Protein AF-A0AAV8W545-F1 (afdb_monomer_lite)

Foldseek 3Di:
DDDDQDDDDDPVQFPVPPDPVTPVVVNVVSNVVSVVVVVVPPPDDDDDDDPDDDPQDPPPPCPDPDDDDPDPDDLVNVLVVVVVVVVPDDDDDDDDDDPVVVVVVVVSVVVSVPPDPPDD

Radius of gyration: 26.26 Å; chains: 1; bounding box: 66×37×63 Å

pLDDT: mean 73.96, std 15.96, range [33.28, 94.19]

Organism: NCBI:txid1586481

Structure (mmCIF, N/CA/C/O backbone):
data_AF-A0AAV8W545-F1
#
_entry.id   AF-A0AAV8W545-F1
#
loop_
_atom_site.group_PDB
_atom_site.id
_atom_site.type_symbol
_atom_site.label_atom_id
_atom_site.label_alt_id
_atom_site.label_comp_id
_atom_site.label_asym_id
_atom_site.label_entity_id
_atom_site.label_seq_id
_atom_site.pdbx_PDB_ins_code
_atom_site.Cartn_x
_atom_site.Cartn_y
_atom_site.Cartn_z
_atom_site.occupancy
_atom_site.B_iso_or_equiv
_atom_site.auth_seq_id
_atom_site.auth_comp_id
_atom_site.auth_asym_id
_atom_site.auth_atom_id
_atom_site.pdbx_PDB_model_num
ATOM 1 N N . MET A 1 1 ? 3.621 -16.293 -36.547 1.00 48.94 1 MET A N 1
ATOM 2 C CA . MET A 1 1 ? 5.001 -15.775 -36.581 1.00 48.94 1 MET A CA 1
ATOM 3 C C . MET A 1 1 ? 5.586 -16.147 -35.234 1.00 48.94 1 MET A C 1
ATOM 5 O O . MET A 1 1 ? 5.330 -15.458 -34.258 1.00 48.94 1 MET A O 1
ATOM 9 N N . GLU A 1 2 ? 6.174 -17.337 -35.139 1.00 56.34 2 GLU A N 1
ATOM 10 C CA . GLU A 1 2 ? 6.887 -17.757 -33.932 1.00 56.34 2 GLU A CA 1
ATOM 11 C C . GLU A 1 2 ? 8.170 -16.938 -33.874 1.00 56.34 2 GLU A C 1
ATOM 13 O O . GLU A 1 2 ? 8.988 -16.998 -34.788 1.00 56.34 2 GLU A O 1
ATOM 18 N N . THR A 1 3 ? 8.298 -16.091 -32.858 1.00 66.31 3 THR A N 1
ATOM 19 C CA . THR A 1 3 ? 9.587 -15.492 -32.548 1.00 66.31 3 THR A CA 1
ATOM 20 C C . THR A 1 3 ? 10.412 -16.590 -31.893 1.00 66.31 3 THR A C 1
ATOM 22 O O . THR A 1 3 ? 9.983 -17.208 -30.921 1.00 66.31 3 THR A O 1
ATOM 25 N N . GLU A 1 4 ? 11.559 -16.909 -32.475 1.00 75.19 4 GLU A N 1
ATOM 26 C CA . GLU A 1 4 ? 12.510 -17.859 -31.908 1.00 75.19 4 GLU A CA 1
ATOM 27 C C . GLU A 1 4 ? 13.518 -17.108 -31.023 1.00 75.19 4 GLU A C 1
ATOM 29 O O . GLU A 1 4 ? 13.888 -15.968 -31.334 1.00 75.19 4 GLU A O 1
ATOM 34 N N . PRO A 1 5 ? 13.923 -17.680 -29.874 1.00 80.62 5 PRO 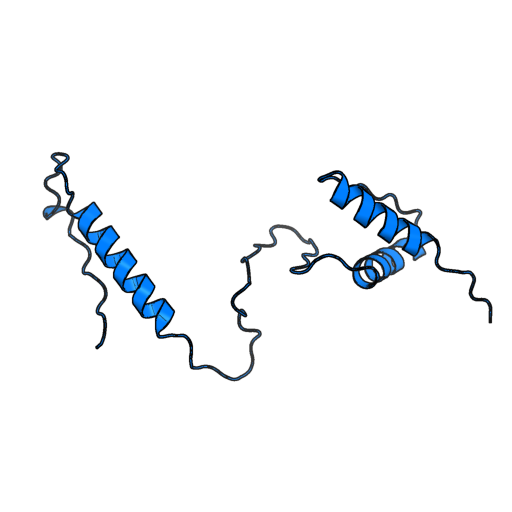A N 1
ATOM 35 C CA . PRO A 1 5 ? 14.880 -17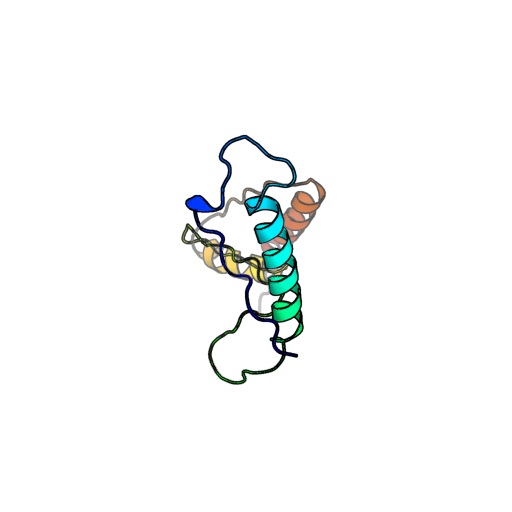.029 -28.992 1.00 80.62 5 PRO A CA 1
ATOM 36 C C . PRO A 1 5 ? 16.238 -16.877 -29.697 1.00 80.62 5 PRO A C 1
ATOM 38 O O . PRO A 1 5 ? 16.680 -17.813 -30.367 1.00 80.62 5 PRO A O 1
ATOM 41 N N . PRO A 1 6 ? 16.936 -15.737 -29.527 1.00 84.88 6 PRO A N 1
ATOM 42 C CA . PRO A 1 6 ? 18.249 -15.552 -30.131 1.00 84.88 6 PRO A CA 1
ATOM 43 C C . PRO A 1 6 ? 19.241 -16.577 -29.571 1.00 84.88 6 PRO A C 1
ATOM 45 O O . PRO A 1 6 ? 19.272 -16.835 -28.364 1.00 84.88 6 PRO A O 1
ATOM 48 N N . ALA A 1 7 ? 20.064 -17.152 -30.447 1.00 83.06 7 ALA A N 1
ATOM 49 C CA . ALA A 1 7 ? 21.127 -18.065 -30.053 1.00 83.06 7 ALA A CA 1
ATOM 50 C C . ALA A 1 7 ? 22.229 -17.300 -29.306 1.00 83.06 7 ALA A C 1
ATOM 52 O O . ALA A 1 7 ? 22.667 -16.235 -29.743 1.00 83.06 7 ALA A O 1
ATOM 53 N N . LYS A 1 8 ? 22.672 -17.839 -28.167 1.00 85.06 8 LYS A N 1
ATOM 54 C CA . LYS A 1 8 ? 23.751 -17.234 -27.384 1.00 85.06 8 LYS A CA 1
ATOM 55 C C . LYS A 1 8 ? 25.083 -17.386 -28.140 1.00 85.06 8 LYS A C 1
ATOM 57 O O . LYS A 1 8 ? 25.394 -18.514 -28.523 1.00 85.06 8 LYS A O 1
ATOM 62 N N . PRO A 1 9 ? 25.868 -16.307 -28.325 1.00 83.75 9 PRO A N 1
ATOM 63 C CA . PRO A 1 9 ? 27.196 -16.408 -28.921 1.00 83.75 9 PRO A CA 1
ATOM 64 C C . PRO A 1 9 ? 28.141 -17.207 -28.011 1.00 83.75 9 PRO A C 1
ATOM 66 O O . PRO A 1 9 ? 28.052 -17.126 -26.781 1.00 83.75 9 PRO A O 1
ATOM 69 N N . ASP A 1 10 ? 29.030 -17.985 -28.626 1.00 81.31 10 ASP A N 1
ATOM 70 C CA . ASP A 1 10 ? 30.090 -18.722 -27.934 1.00 81.31 10 ASP A CA 1
ATOM 71 C C . ASP A 1 10 ? 31.246 -17.785 -27.546 1.00 81.31 10 ASP A C 1
ATOM 73 O O . ASP A 1 10 ? 31.431 -16.722 -28.142 1.00 81.31 10 ASP A O 1
ATOM 77 N N . GLU A 1 11 ? 32.061 -18.183 -26.570 1.00 75.50 11 GLU A N 1
ATOM 78 C CA . GLU A 1 11 ? 33.242 -17.412 -26.155 1.00 75.50 11 GLU A CA 1
ATOM 79 C C . GLU A 1 11 ? 34.251 -17.235 -27.302 1.00 75.50 11 GLU A C 1
ATOM 81 O O . GLU A 1 11 ? 34.940 -16.217 -27.365 1.00 75.50 11 GLU A O 1
ATOM 86 N N . SER A 1 12 ? 34.280 -18.176 -28.249 1.00 78.19 12 SER A N 1
ATOM 87 C CA . SER A 1 12 ? 35.117 -18.121 -29.455 1.00 78.19 12 SER A CA 1
ATOM 88 C C . SER A 1 12 ? 34.680 -17.047 -30.461 1.00 78.19 12 SER A C 1
ATOM 90 O O . SER A 1 12 ? 35.488 -16.613 -31.279 1.00 78.19 12 SER A O 1
ATOM 92 N N . ASP A 1 13 ? 33.419 -16.607 -30.403 1.00 80.19 13 ASP A N 1
ATOM 93 C CA . ASP A 1 13 ? 32.877 -15.525 -31.240 1.00 80.19 13 ASP A CA 1
ATOM 94 C C . ASP A 1 13 ? 33.250 -14.139 -30.669 1.00 80.19 13 ASP A C 1
ATOM 96 O O . ASP A 1 13 ? 33.207 -13.111 -31.350 1.00 80.19 13 ASP A O 1
ATOM 100 N N . CYS A 1 14 ? 33.689 -14.100 -29.404 1.00 82.00 14 CYS A N 1
ATOM 101 C CA . CYS A 1 14 ? 34.180 -12.894 -28.759 1.00 82.00 14 CYS A CA 1
ATOM 102 C C . CYS A 1 14 ? 35.635 -12.607 -29.165 1.00 82.00 14 CYS A C 1
ATOM 104 O O . CYS A 1 14 ? 36.582 -13.266 -28.736 1.00 82.00 14 CYS A O 1
ATOM 106 N N . CYS A 1 15 ? 35.836 -11.524 -29.918 1.00 82.50 15 CYS A N 1
ATOM 107 C CA . CYS A 1 15 ? 37.161 -11.039 -30.323 1.00 82.50 15 CYS A CA 1
ATOM 108 C C . CYS A 1 15 ? 38.063 -10.608 -29.136 1.00 82.50 15 CYS A C 1
ATOM 110 O O . CYS A 1 15 ? 39.244 -10.326 -29.336 1.00 82.50 15 CYS A O 1
ATOM 112 N N . ASN A 1 16 ? 37.530 -10.517 -27.903 1.00 79.06 16 ASN A N 1
ATOM 113 C CA . ASN A 1 16 ? 38.234 -10.127 -26.662 1.00 79.06 16 ASN A CA 1
ATOM 114 C C . ASN A 1 16 ? 39.031 -8.805 -26.733 1.00 79.06 16 ASN A C 1
ATOM 116 O O . ASN A 1 16 ? 39.781 -8.462 -25.825 1.00 79.06 16 ASN A O 1
ATOM 120 N N . SER A 1 17 ? 38.836 -8.030 -27.797 1.00 80.62 17 SER A N 1
ATOM 121 C CA . SER A 1 17 ? 39.606 -6.824 -28.108 1.00 80.62 17 SER A CA 1
ATOM 122 C C . SER A 1 17 ? 38.827 -5.539 -27.808 1.00 80.62 17 SER A C 1
ATOM 124 O O . SER A 1 17 ? 39.250 -4.457 -28.200 1.00 80.62 17 SER A O 1
ATOM 126 N N . GLY A 1 18 ? 37.674 -5.646 -27.134 1.00 78.06 18 GLY A N 1
ATOM 127 C CA . GLY A 1 18 ? 36.823 -4.499 -26.804 1.00 78.06 18 GLY A CA 1
ATOM 128 C C . GLY A 1 18 ? 36.169 -3.841 -28.025 1.00 78.06 18 GLY A C 1
ATOM 129 O O . GLY A 1 18 ? 36.073 -2.618 -28.086 1.00 78.06 18 GLY A O 1
ATOM 130 N N . CYS A 1 19 ? 35.758 -4.631 -29.023 1.00 84.12 19 CYS A N 1
ATOM 131 C CA . CYS A 1 19 ? 35.092 -4.129 -30.228 1.00 84.12 19 CYS A CA 1
ATOM 132 C C . CYS A 1 19 ? 33.729 -3.487 -29.903 1.00 84.12 19 CYS A C 1
ATOM 134 O O . CYS A 1 19 ? 33.005 -3.984 -29.044 1.00 84.12 19 CYS A O 1
ATOM 136 N N . ASN A 1 20 ? 33.362 -2.421 -30.626 1.00 81.88 20 ASN A N 1
ATOM 137 C CA . ASN A 1 20 ? 32.051 -1.770 -30.541 1.00 81.88 20 ASN A CA 1
ATOM 138 C C . ASN A 1 20 ? 31.410 -1.695 -31.944 1.00 81.88 20 ASN A C 1
ATOM 140 O O . ASN A 1 20 ? 32.007 -1.067 -32.824 1.00 81.88 20 ASN A O 1
ATOM 144 N N . PRO A 1 21 ? 30.222 -2.290 -32.169 1.00 79.44 21 PRO A N 1
ATOM 145 C CA . PRO A 1 21 ? 29.396 -3.020 -31.195 1.00 79.44 21 PRO A CA 1
ATOM 146 C C . PRO A 1 21 ? 29.973 -4.399 -30.840 1.00 79.44 21 PRO A C 1
ATOM 148 O O . PRO A 1 21 ? 30.462 -5.115 -31.716 1.00 79.44 21 PRO A O 1
ATOM 151 N N . CYS A 1 22 ? 29.922 -4.777 -29.559 1.00 86.75 22 CYS A N 1
ATOM 152 C CA . CYS A 1 22 ? 30.319 -6.114 -29.121 1.00 86.75 22 CYS A CA 1
ATOM 153 C C . CYS A 1 22 ? 29.239 -7.130 -29.524 1.00 86.75 22 CYS A C 1
ATOM 155 O O . CYS A 1 22 ? 28.047 -6.824 -29.496 1.00 86.75 22 CYS A O 1
ATOM 157 N N . ILE A 1 23 ? 29.628 -8.367 -29.854 1.00 88.06 23 ILE A N 1
ATOM 158 C CA . ILE A 1 23 ? 28.668 -9.444 -30.152 1.00 88.06 23 ILE A CA 1
ATOM 159 C C . ILE A 1 23 ? 27.684 -9.672 -28.994 1.00 88.06 23 ILE A C 1
ATOM 161 O O . ILE A 1 23 ? 26.505 -9.955 -29.210 1.00 88.06 23 ILE A O 1
ATOM 165 N N . LEU A 1 24 ? 28.155 -9.480 -27.759 1.00 87.06 24 LEU A N 1
ATOM 166 C CA . LEU A 1 24 ? 27.328 -9.561 -26.561 1.00 87.06 24 LEU A CA 1
ATOM 167 C C . LEU A 1 24 ? 26.275 -8.445 -26.530 1.00 87.06 24 LEU A C 1
ATOM 169 O O . LEU A 1 24 ? 25.112 -8.743 -26.271 1.00 87.06 24 LEU A O 1
ATOM 173 N N . ASP A 1 25 ? 26.640 -7.210 -26.894 1.00 88.25 25 ASP A N 1
ATOM 174 C CA . ASP A 1 25 ? 25.702 -6.076 -26.948 1.00 88.25 25 ASP A CA 1
ATOM 175 C C . ASP A 1 25 ? 24.576 -6.343 -27.961 1.00 88.25 25 ASP A C 1
ATOM 177 O O . ASP A 1 25 ? 23.393 -6.110 -27.696 1.00 88.25 25 ASP A O 1
ATOM 181 N N . VAL A 1 26 ? 24.942 -6.883 -29.129 1.00 89.06 26 VAL A N 1
ATOM 182 C CA . VAL A 1 26 ? 23.991 -7.237 -30.192 1.00 89.06 26 VAL A CA 1
ATOM 183 C C . VAL A 1 26 ? 23.041 -8.343 -29.724 1.00 89.06 26 VAL A C 1
ATOM 185 O O . VAL A 1 26 ? 21.827 -8.247 -29.933 1.00 89.06 26 VAL A O 1
ATOM 188 N N . TYR A 1 27 ? 23.568 -9.373 -29.059 1.00 90.19 27 TYR A N 1
ATOM 189 C CA . TYR A 1 27 ? 22.769 -10.459 -28.493 1.00 90.19 27 TYR A CA 1
ATOM 190 C C . TYR A 1 27 ? 21.786 -9.957 -27.422 1.00 90.19 27 TYR A C 1
ATOM 192 O O . TYR A 1 27 ? 20.604 -10.314 -27.445 1.00 90.19 27 TYR A O 1
ATOM 200 N N . GLU A 1 28 ? 22.231 -9.092 -26.509 1.00 89.50 28 GLU A N 1
ATOM 201 C CA . GLU A 1 28 ? 21.372 -8.527 -25.465 1.00 89.50 28 GLU A CA 1
ATOM 202 C C . GLU A 1 28 ? 20.224 -7.692 -26.046 1.00 89.50 28 GLU A C 1
ATOM 204 O O . GLU A 1 28 ? 19.079 -7.787 -25.578 1.00 89.50 28 GLU A O 1
ATOM 209 N N . GLU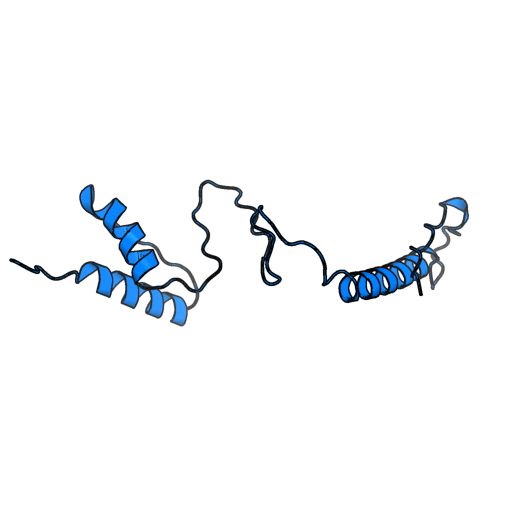 A 1 29 ? 20.492 -6.917 -27.100 1.00 89.75 29 GLU A N 1
ATOM 210 C CA . GLU A 1 29 ? 19.457 -6.149 -27.789 1.00 89.75 29 GLU A CA 1
ATOM 211 C C . GLU A 1 29 ? 18.399 -7.066 -28.425 1.00 89.75 29 GLU A C 1
ATOM 213 O O . GLU A 1 29 ? 17.191 -6.835 -28.268 1.00 89.75 29 GLU A O 1
ATOM 218 N N . GLN A 1 30 ? 18.832 -8.135 -29.099 1.00 91.12 30 GLN A N 1
ATOM 219 C CA . GLN A 1 30 ? 17.932 -9.126 -29.698 1.00 91.12 30 GLN A CA 1
ATOM 220 C C . GLN A 1 30 ? 17.097 -9.847 -28.632 1.00 91.12 30 GLN A C 1
ATOM 222 O O . GLN A 1 30 ? 15.877 -9.976 -28.774 1.00 91.12 30 GLN A O 1
ATOM 227 N N . LEU A 1 31 ? 17.715 -10.228 -27.510 1.00 90.25 31 LEU A N 1
ATOM 228 C CA . LEU A 1 31 ? 17.031 -10.882 -26.393 1.00 90.25 31 LEU A CA 1
ATOM 229 C C . LEU A 1 31 ? 15.954 -9.973 -25.782 1.00 90.25 31 LEU A C 1
ATOM 231 O O . LEU A 1 31 ? 14.872 -10.434 -25.402 1.00 90.25 31 LEU A O 1
ATOM 235 N N . LYS A 1 32 ? 16.225 -8.666 -25.698 1.00 89.00 32 LYS A N 1
ATOM 236 C CA . LYS A 1 32 ? 15.271 -7.672 -25.192 1.00 89.00 32 LYS A CA 1
ATOM 237 C C . LYS A 1 32 ? 14.061 -7.513 -26.114 1.00 89.00 32 LYS A C 1
ATOM 239 O O . LYS A 1 32 ? 12.942 -7.382 -25.607 1.00 89.00 32 LYS A O 1
ATOM 244 N N . LYS A 1 33 ? 14.266 -7.543 -27.437 1.00 87.31 33 LYS A N 1
ATOM 245 C CA . LYS A 1 33 ? 13.180 -7.524 -28.435 1.00 87.31 33 LYS A CA 1
ATOM 246 C C . LYS A 1 33 ? 12.314 -8.778 -28.308 1.00 87.31 33 LYS A C 1
ATOM 248 O O . LYS A 1 33 ? 11.117 -8.649 -28.060 1.00 87.31 33 LYS A O 1
ATOM 253 N N . TYR A 1 34 ? 12.937 -9.956 -28.288 1.00 87.62 34 TYR A N 1
ATOM 254 C CA . TYR A 1 34 ? 12.252 -11.239 -28.115 1.00 87.62 34 TYR A CA 1
ATOM 255 C C . TYR A 1 34 ? 11.370 -11.282 -26.853 1.00 87.62 34 TYR A C 1
ATOM 257 O O . TYR A 1 34 ? 10.171 -11.564 -26.917 1.00 87.62 34 TYR A O 1
ATOM 265 N N . LYS A 1 35 ? 11.925 -10.908 -25.690 1.00 86.56 35 LYS A N 1
ATOM 266 C CA . LYS A 1 35 ? 11.177 -10.875 -24.417 1.00 86.56 35 LYS A CA 1
ATOM 267 C C . LYS A 1 35 ? 9.960 -9.946 -24.468 1.00 86.56 35 LYS A C 1
ATOM 269 O O . LYS A 1 35 ? 8.937 -10.240 -23.848 1.00 86.56 35 LYS A O 1
ATOM 274 N N . ARG A 1 36 ? 10.063 -8.819 -25.180 1.00 84.56 36 ARG A N 1
ATOM 275 C CA . ARG A 1 36 ? 8.957 -7.865 -25.341 1.00 84.56 36 ARG A CA 1
ATOM 276 C C . ARG A 1 36 ? 7.812 -8.475 -26.154 1.00 84.56 36 ARG A C 1
ATOM 278 O O . ARG A 1 36 ? 6.656 -8.287 -25.784 1.00 84.56 36 ARG A O 1
ATOM 285 N N . GLU A 1 37 ? 8.129 -9.229 -27.202 1.00 80.69 37 GLU A N 1
ATOM 286 C CA . GLU A 1 37 ? 7.137 -9.857 -28.085 1.00 80.69 37 GLU A CA 1
ATOM 287 C C . GLU A 1 37 ? 6.413 -11.039 -27.420 1.00 80.69 37 GLU A C 1
ATOM 289 O O . GLU A 1 37 ? 5.183 -11.132 -27.492 1.00 80.69 37 GLU A O 1
ATOM 294 N N . ILE A 1 38 ? 7.134 -11.879 -26.667 1.00 80.56 38 ILE A N 1
ATOM 295 C CA . ILE A 1 38 ? 6.534 -12.989 -25.900 1.00 80.56 38 ILE A CA 1
ATOM 296 C C . ILE A 1 38 ? 5.597 -12.461 -24.801 1.00 80.56 38 ILE A C 1
ATOM 298 O O . ILE A 1 38 ? 4.485 -12.967 -24.630 1.00 80.56 38 ILE A O 1
ATOM 302 N N . LYS A 1 39 ? 5.993 -11.396 -24.085 1.00 69.44 39 LYS A N 1
ATOM 303 C CA . LYS A 1 39 ? 5.160 -10.772 -23.038 1.00 69.44 39 LYS A CA 1
ATOM 304 C C . LYS A 1 39 ? 3.846 -10.209 -23.591 1.00 69.44 39 LYS A C 1
ATOM 306 O O . LYS A 1 39 ? 2.846 -10.195 -22.877 1.00 69.44 39 LYS A O 1
ATOM 311 N N . SER A 1 40 ? 3.842 -9.754 -24.843 1.00 61.09 40 SER A N 1
ATOM 312 C CA . SER A 1 40 ? 2.634 -9.250 -25.503 1.00 61.09 40 SER A CA 1
ATOM 313 C C . SER A 1 40 ? 1.665 -10.365 -25.915 1.00 61.09 40 SER A C 1
ATOM 315 O O . SER A 1 40 ? 0.472 -10.100 -26.042 1.00 61.09 40 SER A O 1
ATOM 317 N N . SER A 1 41 ? 2.155 -11.594 -26.113 1.00 58.72 41 SER A N 1
ATOM 318 C CA . SER A 1 41 ? 1.380 -12.694 -26.711 1.00 58.72 41 SER A CA 1
ATOM 319 C C . SER A 1 41 ? 0.892 -13.739 -25.696 1.00 58.72 41 SER A C 1
ATOM 321 O O . SER A 1 41 ? -0.087 -14.429 -25.954 1.00 58.72 41 SER A O 1
ATOM 323 N N . ALA A 1 42 ? 1.506 -13.836 -24.511 1.00 55.47 42 ALA A N 1
ATOM 324 C CA . ALA A 1 42 ? 1.140 -14.810 -23.470 1.00 55.47 42 ALA A CA 1
ATOM 325 C C . ALA A 1 42 ? -0.058 -14.394 -22.577 1.00 55.47 42 ALA A C 1
ATOM 327 O O . ALA A 1 42 ? -0.277 -14.973 -21.515 1.00 55.47 42 ALA A O 1
ATOM 328 N N . ALA A 1 43 ? -0.840 -13.381 -22.965 1.00 51.00 43 ALA A N 1
ATOM 329 C CA . ALA A 1 43 ? -1.882 -12.786 -22.118 1.00 51.00 43 ALA A CA 1
ATOM 330 C C . ALA A 1 43 ? -3.249 -13.510 -22.134 1.00 51.00 43 ALA A C 1
ATOM 332 O O . ALA A 1 43 ? -4.209 -12.974 -21.580 1.00 51.00 43 ALA A O 1
ATOM 333 N N . SER A 1 44 ? -3.374 -14.703 -22.728 1.00 54.59 44 SER A N 1
ATOM 334 C CA . SER A 1 44 ? -4.663 -15.411 -22.798 1.00 54.59 44 SER A CA 1
ATOM 335 C C . SER A 1 44 ? -4.538 -16.939 -22.773 1.00 54.59 44 SER A C 1
ATOM 337 O O . SER A 1 44 ? -4.674 -17.572 -23.815 1.00 54.59 44 SER A O 1
ATOM 339 N N . ALA A 1 45 ? -4.309 -17.531 -21.595 1.00 51.09 45 ALA A N 1
ATOM 340 C CA . ALA A 1 45 ? -4.813 -18.865 -21.219 1.00 51.09 45 ALA A CA 1
ATOM 341 C C . ALA A 1 45 ? -4.320 -19.275 -19.818 1.00 51.09 45 ALA A C 1
ATOM 343 O O . ALA A 1 45 ? -3.153 -19.618 -19.669 1.00 51.09 45 ALA A O 1
ATOM 344 N N . ALA A 1 46 ? -5.212 -19.270 -18.819 1.00 39.75 46 ALA A N 1
ATOM 345 C CA . ALA A 1 46 ? -5.332 -20.322 -17.794 1.00 39.75 46 ALA A CA 1
ATOM 346 C C . ALA A 1 46 ? -6.376 -19.917 -16.739 1.00 39.75 46 ALA A C 1
ATOM 348 O O . ALA A 1 46 ? -6.134 -19.085 -15.867 1.00 39.75 46 ALA A O 1
ATOM 349 N N . THR A 1 47 ? -7.555 -20.525 -16.837 1.00 43.78 47 THR A N 1
ATOM 350 C CA . THR A 1 47 ? -8.557 -20.584 -15.773 1.00 43.78 47 THR A CA 1
ATOM 351 C C . THR A 1 47 ? -8.204 -21.722 -14.813 1.00 43.78 47 THR A C 1
ATOM 353 O O . THR A 1 47 ? -7.720 -22.762 -15.246 1.00 43.78 47 THR A O 1
ATOM 356 N N . ALA A 1 48 ? -8.582 -21.519 -13.549 1.00 50.69 48 ALA A N 1
ATOM 357 C CA . ALA A 1 48 ? -8.776 -22.499 -12.479 1.00 50.69 48 ALA A CA 1
ATOM 358 C C . ALA A 1 48 ? -7.583 -22.803 -11.551 1.00 50.69 48 ALA A C 1
ATOM 360 O O . ALA A 1 48 ? -6.740 -23.655 -11.798 1.00 50.69 48 ALA A O 1
ATOM 361 N N . ASN A 1 49 ? -7.699 -22.188 -10.371 1.00 57.75 49 ASN A N 1
ATOM 362 C CA . ASN A 1 49 ? -7.419 -22.784 -9.066 1.00 57.75 49 ASN A CA 1
ATOM 363 C C . ASN A 1 49 ? -5.958 -22.949 -8.628 1.00 57.75 49 ASN A C 1
ATOM 365 O O . ASN A 1 49 ? -5.544 -23.976 -8.100 1.00 57.75 49 ASN A O 1
ATOM 369 N N . CYS A 1 50 ? -5.233 -21.849 -8.727 1.00 36.16 50 CYS A N 1
ATOM 370 C CA . CYS A 1 50 ? -4.311 -21.362 -7.708 1.00 36.16 50 CYS A CA 1
ATOM 371 C C . CYS A 1 50 ? -4.311 -19.830 -7.842 1.00 36.16 50 CYS A C 1
ATOM 373 O O . CYS A 1 50 ? -4.609 -19.320 -8.921 1.00 36.16 50 CYS A O 1
ATOM 375 N N . ILE A 1 51 ? -4.108 -19.081 -6.753 1.00 50.31 51 ILE A N 1
ATOM 376 C CA . ILE A 1 51 ? -4.089 -17.608 -6.774 1.00 50.31 51 ILE A CA 1
ATOM 377 C C . ILE A 1 51 ? -2.947 -17.181 -7.710 1.00 50.31 51 ILE A C 1
ATOM 379 O O . ILE A 1 51 ? -1.781 -17.201 -7.332 1.00 50.31 51 ILE A O 1
ATOM 383 N N . LEU A 1 52 ? -3.285 -16.902 -8.971 1.00 39.00 52 LEU A N 1
ATOM 384 C CA . LEU A 1 52 ? -2.353 -16.481 -10.011 1.00 39.00 52 LEU A CA 1
ATOM 385 C C . LEU A 1 52 ? -2.126 -14.967 -9.906 1.00 39.00 52 LEU A C 1
ATOM 387 O O . LEU A 1 52 ? -3.059 -14.229 -9.574 1.00 39.00 52 LEU A O 1
ATOM 391 N N . PRO A 1 53 ? -0.908 -14.487 -10.211 1.00 44.75 53 PRO A N 1
ATOM 392 C CA . PRO A 1 53 ? -0.529 -13.101 -10.009 1.00 44.75 53 PRO A CA 1
ATOM 393 C C . PRO A 1 53 ? -1.270 -12.220 -11.018 1.00 44.75 53 PRO A C 1
ATOM 395 O O . PRO A 1 53 ? -1.021 -12.250 -12.225 1.00 44.75 53 PRO A O 1
ATOM 398 N N . THR A 1 54 ? -2.211 -11.419 -10.530 1.00 42.84 54 THR A N 1
ATOM 399 C CA . THR A 1 54 ? -2.778 -10.312 -11.297 1.00 42.84 54 THR A CA 1
ATOM 400 C C . THR A 1 54 ? -1.712 -9.227 -11.441 1.00 42.84 54 THR A C 1
ATOM 402 O O . THR A 1 54 ? -1.117 -8.829 -10.445 1.00 42.84 54 THR A O 1
ATOM 405 N N . ARG A 1 55 ? -1.506 -8.779 -12.688 1.00 46.97 55 ARG A N 1
ATOM 406 C CA . ARG A 1 55 ? -0.512 -7.857 -13.301 1.00 46.97 55 ARG A CA 1
ATOM 407 C C . ARG A 1 55 ? -0.081 -6.551 -12.583 1.00 46.97 55 ARG A C 1
ATOM 409 O O . ARG A 1 55 ? 0.524 -5.713 -13.239 1.00 46.97 55 ARG A O 1
ATOM 416 N N . ASP A 1 56 ? -0.259 -6.429 -11.274 1.00 46.34 56 ASP A N 1
ATOM 417 C CA . ASP A 1 56 ? 0.252 -5.350 -10.410 1.00 46.34 56 ASP A CA 1
ATOM 418 C C . ASP A 1 56 ? 1.062 -5.868 -9.199 1.00 46.34 56 ASP A C 1
ATOM 420 O O . ASP A 1 56 ? 1.413 -5.116 -8.293 1.00 46.34 56 ASP A O 1
ATOM 424 N N . SER A 1 57 ? 1.381 -7.167 -9.154 1.00 49.31 57 SER A N 1
ATOM 425 C CA . SER A 1 57 ? 2.116 -7.761 -8.031 1.00 49.31 57 SER A CA 1
ATOM 426 C C . SER A 1 57 ? 3.606 -7.423 -8.120 1.00 49.31 57 SER A C 1
ATOM 428 O O . SER A 1 57 ? 4.377 -8.092 -8.808 1.00 49.31 57 SER A O 1
ATOM 430 N N . VAL A 1 58 ? 4.028 -6.385 -7.399 1.00 51.66 58 VAL A N 1
ATOM 431 C CA . VAL A 1 58 ? 5.394 -6.343 -6.872 1.00 51.66 58 VAL A CA 1
ATOM 432 C C . VAL A 1 58 ? 5.566 -7.627 -6.058 1.00 51.66 58 VAL A C 1
ATOM 434 O O . VAL A 1 58 ? 4.818 -7.855 -5.109 1.00 51.66 58 VAL A O 1
ATOM 437 N N . ASP A 1 59 ? 6.493 -8.492 -6.465 1.00 53.69 59 ASP A N 1
ATOM 438 C CA . ASP A 1 59 ? 6.914 -9.659 -5.688 1.00 53.69 59 ASP A CA 1
ATOM 439 C C . ASP A 1 59 ? 7.622 -9.145 -4.427 1.00 53.69 59 ASP A C 1
ATOM 441 O O . ASP A 1 59 ? 8.833 -8.921 -4.398 1.00 53.69 59 ASP A O 1
ATOM 445 N N . ILE A 1 60 ? 6.837 -8.808 -3.402 1.00 60.22 60 ILE A N 1
ATOM 446 C CA . ILE A 1 60 ? 7.367 -8.398 -2.107 1.00 60.22 60 ILE A CA 1
ATOM 447 C C . ILE A 1 60 ? 7.748 -9.693 -1.402 1.00 60.22 60 ILE A C 1
ATOM 449 O O . ILE A 1 60 ? 6.921 -10.343 -0.764 1.00 60.22 60 ILE A O 1
ATOM 453 N N . SER A 1 61 ? 9.009 -10.088 -1.563 1.00 60.44 61 SER A N 1
ATOM 454 C CA . SER A 1 61 ? 9.611 -11.160 -0.779 1.00 60.44 61 SER A CA 1
ATOM 455 C C . SER A 1 61 ? 9.551 -10.772 0.701 1.00 60.44 61 SER A C 1
ATOM 457 O O . SER A 1 61 ? 10.374 -9.998 1.193 1.00 60.44 61 SER A O 1
ATOM 459 N N . VAL A 1 62 ? 8.539 -11.285 1.401 1.00 61.50 62 VAL A N 1
ATOM 460 C CA . VAL A 1 62 ? 8.404 -11.202 2.857 1.00 61.50 62 VAL A CA 1
ATOM 461 C C . VAL A 1 62 ? 9.555 -11.977 3.486 1.00 61.50 62 VAL A C 1
ATOM 463 O O . VAL A 1 62 ? 9.551 -13.206 3.545 1.00 61.50 62 VAL A O 1
ATOM 466 N N . LYS A 1 63 ? 10.597 -11.248 3.893 1.00 70.31 63 LYS A N 1
ATOM 467 C CA . LYS A 1 63 ? 11.778 -11.828 4.550 1.00 70.31 63 LYS A CA 1
ATOM 468 C C . LYS A 1 63 ? 11.524 -12.133 6.020 1.00 70.31 63 LYS A C 1
ATOM 470 O O . LYS A 1 63 ? 12.203 -12.984 6.590 1.00 70.31 63 LYS A O 1
ATOM 475 N N . TYR A 1 6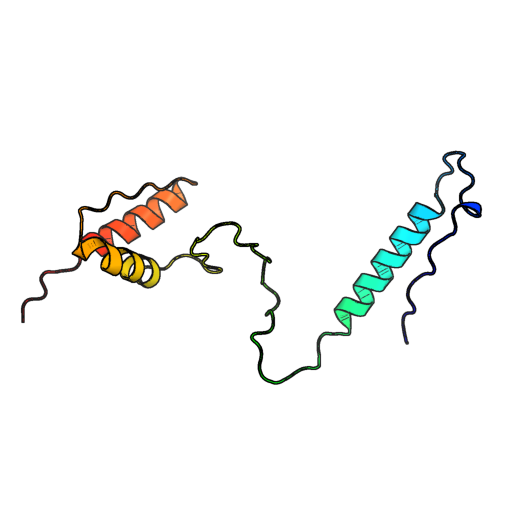4 ? 10.569 -11.434 6.623 1.00 69.00 64 TYR A N 1
ATOM 476 C CA . TYR A 1 64 ? 10.216 -11.557 8.028 1.00 69.00 64 TYR A CA 1
ATOM 477 C C . TYR A 1 64 ? 8.752 -11.977 8.172 1.00 69.00 64 TYR A C 1
ATOM 479 O O . TYR A 1 64 ? 7.991 -11.972 7.207 1.00 69.00 64 TYR A O 1
ATOM 487 N N . ASN A 1 65 ? 8.349 -12.346 9.390 1.00 72.00 65 ASN A N 1
ATOM 488 C CA . ASN A 1 65 ? 6.952 -12.640 9.717 1.00 72.00 65 ASN A CA 1
ATOM 489 C C . ASN A 1 65 ? 6.145 -11.334 9.843 1.00 72.00 65 ASN A C 1
ATOM 491 O O . ASN A 1 65 ? 5.660 -10.983 10.920 1.00 72.00 65 ASN A O 1
ATOM 495 N N . GLU A 1 66 ? 6.098 -10.580 8.749 1.00 80.12 66 GLU A N 1
ATOM 496 C CA . GLU A 1 66 ? 5.462 -9.273 8.630 1.00 80.12 66 GLU A CA 1
ATOM 497 C C . GLU A 1 66 ? 4.153 -9.367 7.837 1.00 80.12 66 GLU A C 1
ATOM 499 O O . GLU A 1 66 ? 3.975 -10.241 6.986 1.00 80.12 66 GLU A O 1
ATOM 504 N N . ILE A 1 67 ? 3.224 -8.454 8.127 1.00 79.06 67 ILE A N 1
ATOM 505 C CA . ILE A 1 67 ? 1.964 -8.331 7.393 1.00 79.06 67 ILE A CA 1
ATOM 506 C C . ILE A 1 67 ? 2.162 -7.274 6.309 1.00 79.06 67 ILE A C 1
ATOM 508 O O . ILE A 1 67 ? 2.390 -6.104 6.613 1.00 79.06 67 ILE A O 1
ATOM 512 N N . VAL A 1 68 ? 2.062 -7.685 5.045 1.00 80.00 68 VAL A N 1
ATOM 513 C CA . VAL A 1 68 ? 2.204 -6.794 3.888 1.00 80.00 68 VAL A CA 1
ATOM 514 C C . VAL A 1 68 ? 0.842 -6.559 3.250 1.00 80.00 68 VAL A C 1
ATOM 516 O O . VAL A 1 68 ? 0.182 -7.496 2.806 1.00 80.00 68 VAL A O 1
ATOM 519 N N . HIS A 1 69 ? 0.445 -5.291 3.154 1.00 78.88 69 HIS A N 1
ATOM 520 C CA . HIS A 1 69 ? -0.735 -4.875 2.403 1.00 78.88 69 HIS A CA 1
ATOM 521 C C . HIS A 1 69 ? -0.301 -4.320 1.043 1.00 78.88 69 HIS A C 1
ATOM 523 O O . HIS A 1 69 ? 0.489 -3.384 0.969 1.00 78.88 69 HIS A O 1
ATOM 529 N N . THR A 1 70 ? -0.842 -4.866 -0.048 1.00 79.69 70 THR A N 1
ATOM 530 C CA . THR A 1 70 ? -0.568 -4.398 -1.423 1.00 79.69 70 THR A CA 1
ATOM 531 C C . THR A 1 70 ? -1.461 -3.226 -1.849 1.00 79.69 70 THR A C 1
ATOM 533 O O . THR A 1 70 ? -1.473 -2.840 -3.015 1.00 79.69 70 THR A O 1
ATOM 536 N N . LYS A 1 71 ? -2.239 -2.674 -0.915 1.00 82.94 71 LYS A N 1
ATOM 537 C CA . LYS A 1 71 ? -3.154 -1.544 -1.104 1.00 82.94 71 LYS A CA 1
ATOM 538 C C . LYS A 1 71 ? -2.848 -0.448 -0.082 1.00 82.94 71 LYS A C 1
ATOM 540 O O . LYS A 1 71 ? -2.191 -0.706 0.926 1.00 82.94 71 LYS A O 1
ATOM 545 N N . LYS A 1 72 ? -3.355 0.769 -0.319 1.00 83.62 72 LYS A N 1
ATOM 546 C CA . LYS A 1 72 ? -3.338 1.832 0.699 1.00 83.62 72 LYS A CA 1
ATOM 547 C C . LYS A 1 72 ? -4.059 1.311 1.947 1.00 83.62 72 LYS A C 1
ATOM 549 O O . LYS A 1 72 ? -5.160 0.786 1.829 1.00 83.62 72 LYS A O 1
ATOM 554 N N . LEU A 1 73 ? -3.424 1.451 3.109 1.00 83.75 73 LEU A N 1
ATOM 555 C CA . LEU A 1 73 ? -4.006 1.062 4.393 1.00 83.75 73 LEU A CA 1
ATOM 556 C C . LEU A 1 73 ? -5.302 1.838 4.646 1.00 83.75 73 LEU A C 1
ATOM 558 O O . LEU A 1 73 ? -5.307 3.072 4.604 1.00 83.75 73 LEU A O 1
ATOM 562 N N . GLU A 1 74 ? -6.384 1.111 4.915 1.00 85.25 74 GLU A N 1
ATOM 563 C CA . GLU A 1 74 ? -7.685 1.683 5.248 1.00 85.25 74 GLU A CA 1
ATOM 564 C C . GLU A 1 74 ? -7.966 1.594 6.751 1.00 85.25 74 GLU A C 1
ATOM 566 O O . GLU A 1 74 ? -7.285 0.902 7.511 1.00 85.25 74 GLU A O 1
ATOM 571 N N . TYR A 1 75 ? -9.003 2.315 7.188 1.00 84.94 75 TYR A N 1
ATOM 572 C CA . TYR A 1 75 ? -9.416 2.364 8.592 1.00 84.94 75 TYR A CA 1
ATOM 573 C C . TYR A 1 75 ? -9.706 0.972 9.158 1.00 84.94 75 TYR A C 1
ATOM 575 O O . TYR A 1 75 ? -9.301 0.677 10.277 1.00 84.94 75 TYR A O 1
ATOM 583 N N . ASP A 1 76 ? -10.368 0.114 8.383 1.00 84.12 76 ASP A N 1
ATOM 584 C CA . ASP A 1 76 ? -10.762 -1.222 8.832 1.00 84.12 76 ASP A CA 1
ATOM 585 C C . ASP A 1 76 ? -9.562 -2.164 9.025 1.00 84.12 76 ASP A C 1
ATOM 587 O O . ASP A 1 76 ? -9.503 -2.890 10.018 1.00 84.12 76 ASP A O 1
ATOM 591 N N . ASP A 1 77 ? -8.554 -2.072 8.145 1.00 85.69 77 ASP A N 1
ATOM 592 C CA . ASP A 1 77 ? -7.322 -2.867 8.237 1.00 85.69 77 ASP A CA 1
ATOM 593 C C . ASP A 1 77 ? -6.576 -2.549 9.548 1.00 85.69 77 ASP A C 1
ATOM 595 O O . ASP A 1 77 ? -6.199 -3.442 10.312 1.00 85.69 77 ASP A O 1
ATOM 599 N N . ILE A 1 78 ? -6.422 -1.255 9.850 1.00 84.62 78 ILE A N 1
ATOM 600 C CA . ILE A 1 78 ? -5.725 -0.785 11.055 1.00 84.62 78 ILE A CA 1
ATOM 601 C C . ILE A 1 78 ? -6.568 -1.028 12.310 1.00 84.62 78 ILE A C 1
ATOM 603 O O . ILE A 1 78 ? -6.026 -1.438 13.337 1.00 84.62 78 ILE A O 1
ATOM 607 N N . LYS A 1 79 ? -7.891 -0.849 12.239 1.00 84.88 79 LYS A N 1
ATOM 608 C CA . LYS A 1 79 ? -8.805 -1.134 13.352 1.00 84.88 79 LYS A CA 1
ATOM 609 C C . LYS A 1 79 ? -8.778 -2.607 13.736 1.00 84.88 79 LYS A C 1
ATOM 611 O O . LYS A 1 79 ? -8.702 -2.909 14.923 1.00 84.88 79 LYS A O 1
ATOM 616 N N . THR A 1 80 ? -8.830 -3.508 12.759 1.00 85.38 80 THR A N 1
ATOM 617 C CA . THR A 1 80 ? -8.783 -4.956 12.996 1.00 85.38 80 THR A CA 1
ATOM 618 C C . THR A 1 80 ? -7.453 -5.356 13.623 1.00 85.38 80 THR A C 1
ATOM 620 O O . THR A 1 80 ? -7.442 -6.048 14.641 1.00 85.38 80 THR A O 1
ATOM 623 N N . TYR A 1 81 ? -6.341 -4.844 13.084 1.00 83.62 81 TYR A N 1
ATOM 624 C CA . TYR A 1 81 ? -5.009 -5.110 13.625 1.00 83.62 81 TYR A CA 1
ATOM 625 C C . TYR A 1 81 ? -4.850 -4.607 15.063 1.00 83.62 81 TYR A C 1
ATOM 627 O O . TYR A 1 81 ? -4.309 -5.305 15.916 1.00 83.62 81 TYR A O 1
ATOM 635 N N . LEU A 1 82 ? -5.331 -3.397 15.350 1.00 82.88 82 LEU A N 1
ATOM 636 C CA . LEU A 1 82 ? -5.219 -2.830 16.684 1.00 82.88 82 LEU A CA 1
ATOM 637 C C . LEU A 1 82 ? -6.185 -3.482 17.681 1.00 82.88 82 LEU A C 1
ATOM 639 O O . LEU A 1 82 ? -5.788 -3.686 18.823 1.00 82.88 82 LEU A O 1
ATOM 643 N N . LYS A 1 83 ? -7.415 -3.845 17.285 1.00 81.50 83 LYS A N 1
ATOM 644 C CA . LYS A 1 83 ? -8.376 -4.535 18.169 1.00 81.50 83 LYS A CA 1
ATOM 645 C C . LYS A 1 83 ? -7.818 -5.844 18.722 1.00 81.50 83 LYS A C 1
ATOM 647 O O . LYS A 1 83 ? -7.920 -6.066 19.921 1.00 81.50 83 LYS A O 1
ATOM 652 N N . ASP A 1 84 ? -7.159 -6.637 17.879 1.00 76.00 84 ASP A N 1
ATOM 653 C CA . ASP A 1 84 ? -6.461 -7.864 18.291 1.00 76.00 84 ASP A CA 1
ATOM 654 C C . ASP A 1 84 ? -5.397 -7.605 19.380 1.00 76.00 84 ASP A C 1
ATOM 656 O O . ASP A 1 84 ? -5.123 -8.467 20.211 1.00 76.00 84 ASP A O 1
ATOM 660 N N . LYS A 1 85 ? -4.804 -6.402 19.407 1.00 75.31 85 LYS A N 1
ATOM 661 C CA . LYS A 1 85 ? -3.713 -6.028 20.326 1.00 75.31 85 LYS A CA 1
ATOM 662 C C . LYS A 1 85 ? -4.159 -5.217 21.548 1.00 75.31 85 LYS A C 1
ATOM 664 O O . LYS A 1 85 ? -3.514 -5.319 22.591 1.00 75.31 85 LYS A O 1
ATOM 669 N N . TYR A 1 86 ? -5.240 -4.440 21.450 1.00 71.50 86 TYR A N 1
ATOM 670 C CA . TYR A 1 86 ? -5.756 -3.591 22.537 1.00 71.50 86 TYR A CA 1
ATOM 671 C C . TYR A 1 86 ? -6.260 -4.390 23.737 1.00 71.50 86 TYR A C 1
ATOM 673 O O . TYR A 1 86 ? -6.200 -3.904 24.862 1.00 71.50 86 TYR A O 1
ATOM 681 N N . GLU A 1 87 ? -6.741 -5.613 23.515 1.00 67.31 87 GLU A N 1
ATOM 682 C CA . GLU A 1 87 ? -7.389 -6.410 24.560 1.00 67.31 87 GLU A CA 1
ATOM 683 C C . GLU A 1 87 ? -6.418 -6.858 25.667 1.00 67.31 87 GLU A C 1
ATOM 685 O O . GLU A 1 87 ? -6.841 -7.315 26.725 1.00 67.31 87 GLU A O 1
ATOM 690 N N . THR A 1 88 ? -5.105 -6.707 25.445 1.00 58.56 88 THR A N 1
ATOM 691 C CA . THR A 1 88 ? -4.079 -7.245 26.347 1.00 58.56 88 THR A CA 1
ATOM 692 C C . THR A 1 88 ? -3.153 -6.179 26.943 1.00 58.56 88 THR A C 1
ATOM 694 O O . THR A 1 88 ? -2.663 -6.375 28.055 1.00 58.56 88 THR A O 1
ATOM 697 N N . THR A 1 89 ? -2.896 -5.051 26.264 1.00 66.56 89 THR A N 1
ATOM 698 C CA . THR A 1 89 ? -1.941 -4.025 26.734 1.00 66.56 89 THR A CA 1
ATOM 699 C C . THR A 1 89 ? -2.202 -2.627 26.157 1.00 66.56 89 THR A C 1
ATOM 701 O O . THR A 1 89 ? -2.888 -2.445 25.155 1.00 66.56 89 THR A O 1
ATOM 704 N N . ASN A 1 90 ? -1.592 -1.609 26.777 1.00 77.44 90 ASN A N 1
ATOM 705 C CA . ASN A 1 90 ? -1.512 -0.267 26.206 1.00 77.44 90 ASN A CA 1
ATOM 706 C C . ASN A 1 90 ? -0.595 -0.286 24.967 1.00 77.44 90 ASN A C 1
ATOM 708 O O . ASN A 1 90 ? 0.574 -0.670 25.068 1.00 77.44 90 ASN A O 1
ATOM 712 N N . VAL A 1 91 ? -1.113 0.113 23.803 1.00 78.38 91 VAL A N 1
ATOM 713 C CA . VAL A 1 91 ? -0.395 0.026 22.521 1.00 78.38 91 VAL A CA 1
ATOM 714 C C . VAL A 1 91 ? 0.294 1.354 22.213 1.00 78.38 91 VAL A C 1
ATOM 716 O O . VAL A 1 91 ? -0.347 2.402 22.197 1.00 78.38 91 VAL A O 1
ATOM 719 N N . ASN A 1 92 ? 1.598 1.314 21.925 1.00 84.81 92 ASN A N 1
ATOM 720 C CA . ASN A 1 92 ? 2.343 2.462 21.408 1.00 84.81 92 ASN A CA 1
ATOM 721 C C . ASN A 1 92 ? 2.656 2.247 19.921 1.00 84.81 92 ASN A C 1
ATOM 723 O O . ASN A 1 92 ? 3.157 1.187 19.545 1.00 84.81 92 ASN A O 1
ATOM 727 N N . VAL A 1 93 ? 2.364 3.242 19.081 1.00 84.69 93 VAL A N 1
ATOM 728 C CA . VAL A 1 93 ? 2.483 3.148 17.619 1.00 84.69 93 VAL A CA 1
ATOM 729 C C . VAL A 1 93 ? 3.528 4.148 17.130 1.00 84.69 93 VAL A C 1
ATOM 731 O O . VAL A 1 93 ? 3.376 5.353 17.318 1.00 84.69 93 VAL A O 1
ATOM 734 N N . LEU A 1 94 ? 4.582 3.649 16.477 1.00 89.19 94 LEU A N 1
ATOM 735 C CA . LEU A 1 94 ? 5.599 4.462 15.808 1.00 89.19 94 LEU A CA 1
ATOM 736 C C . LEU A 1 94 ? 5.326 4.482 14.302 1.00 89.19 94 LEU A C 1
ATOM 738 O O . LEU A 1 94 ? 5.235 3.430 13.675 1.00 89.19 94 LEU A O 1
ATOM 742 N N . ILE A 1 95 ? 5.235 5.677 13.722 1.00 89.88 95 ILE A N 1
ATOM 743 C CA . ILE A 1 95 ? 5.016 5.873 12.285 1.00 89.88 95 ILE A CA 1
ATOM 744 C C . ILE A 1 95 ? 6.171 6.714 11.748 1.00 89.88 95 ILE A C 1
ATOM 746 O O . ILE A 1 95 ? 6.493 7.759 12.310 1.00 89.88 95 ILE A O 1
ATOM 750 N N . CYS A 1 96 ? 6.787 6.268 10.656 1.00 89.81 96 CYS A N 1
ATOM 751 C CA . CYS A 1 96 ? 7.838 7.000 9.958 1.00 89.81 96 CYS A CA 1
ATOM 752 C C . CYS A 1 96 ? 7.504 7.063 8.463 1.00 89.81 96 CYS A C 1
ATOM 754 O O . CYS A 1 96 ? 7.023 6.085 7.893 1.00 89.81 96 CYS A O 1
ATOM 756 N N . GLY A 1 97 ? 7.725 8.219 7.841 1.00 91.19 97 GLY A N 1
ATOM 757 C CA . GLY A 1 97 ? 7.408 8.469 6.438 1.00 91.19 97 GLY A CA 1
ATOM 758 C C . GLY A 1 97 ? 7.332 9.966 6.143 1.00 91.19 97 GLY A C 1
ATOM 759 O O . GLY A 1 97 ? 7.8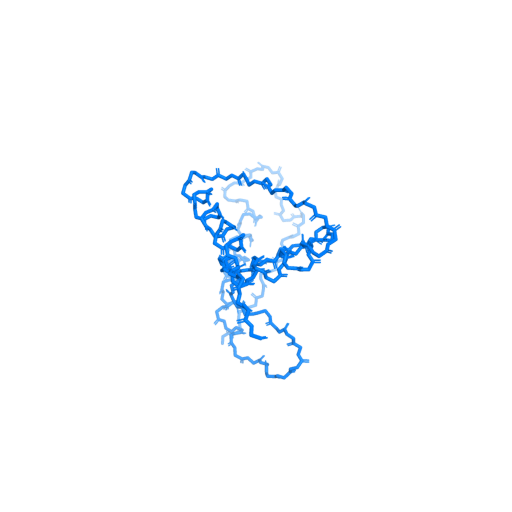27 10.779 6.918 1.00 91.19 97 GLY A O 1
ATOM 760 N N . SER A 1 98 ? 6.700 10.326 5.025 1.00 94.19 98 SER A N 1
ATOM 761 C CA . SER A 1 98 ? 6.403 11.724 4.673 1.00 94.19 98 SER A CA 1
ATOM 762 C C . SER A 1 98 ? 5.373 12.358 5.614 1.00 94.19 98 SER A C 1
ATOM 764 O O . SER A 1 98 ? 4.522 11.639 6.140 1.00 94.19 98 SER A O 1
ATOM 766 N N . ASP A 1 99 ? 5.355 13.690 5.710 1.00 94.12 99 ASP A N 1
ATOM 767 C CA . ASP A 1 99 ? 4.423 14.437 6.571 1.00 94.12 99 ASP A CA 1
ATOM 768 C C . ASP A 1 99 ? 2.947 14.119 6.276 1.00 94.12 99 ASP A C 1
ATOM 770 O O . ASP A 1 99 ? 2.195 13.795 7.192 1.00 94.12 99 ASP A O 1
ATOM 774 N N . ASN A 1 100 ? 2.546 14.099 4.996 1.00 91.75 100 ASN A N 1
ATOM 775 C CA . ASN A 1 100 ? 1.184 13.727 4.588 1.00 91.75 100 ASN A CA 1
ATOM 776 C C . ASN A 1 100 ? 0.804 12.316 5.055 1.00 91.75 100 ASN A C 1
ATOM 778 O O . ASN A 1 100 ? -0.255 12.116 5.638 1.00 91.75 100 ASN A O 1
ATOM 782 N N . PHE A 1 101 ? 1.688 11.340 4.832 1.00 89.25 101 PHE A N 1
ATOM 783 C CA . PHE A 1 101 ? 1.464 9.963 5.278 1.00 89.25 101 PHE A CA 1
ATOM 784 C C . PHE A 1 101 ? 1.345 9.874 6.803 1.00 89.25 101 PHE A C 1
ATOM 786 O O . PHE A 1 101 ? 0.477 9.174 7.322 1.00 89.25 101 PHE A O 1
ATOM 793 N N . MET A 1 102 ? 2.201 10.596 7.527 1.00 90.25 102 MET A N 1
ATOM 794 C CA . MET A 1 102 ? 2.178 10.617 8.984 1.00 90.25 102 MET A CA 1
ATOM 795 C C . MET A 1 102 ? 0.866 11.208 9.511 1.00 90.25 102 MET A C 1
ATOM 797 O O . MET A 1 102 ? 0.274 10.638 10.427 1.00 90.25 102 MET A O 1
ATOM 801 N N . GLU A 1 103 ? 0.382 12.301 8.917 1.00 89.88 103 GLU A N 1
ATOM 802 C CA . GLU A 1 103 ? -0.899 12.917 9.273 1.00 89.88 103 GLU A CA 1
ATOM 803 C C . GLU A 1 103 ? -2.090 11.996 8.965 1.00 89.88 103 GLU A C 1
ATOM 805 O O . GLU A 1 103 ? -2.945 11.792 9.833 1.00 89.88 103 GLU A O 1
ATOM 810 N N . ASP A 1 104 ? -2.117 11.379 7.780 1.00 89.12 104 ASP A N 1
ATOM 811 C CA . ASP A 1 104 ? -3.147 10.413 7.376 1.00 89.12 104 ASP A CA 1
ATOM 812 C C . ASP A 1 104 ? -3.252 9.251 8.379 1.00 89.12 104 ASP A C 1
ATOM 814 O O . ASP A 1 104 ? -4.329 8.986 8.923 1.00 89.12 104 ASP A O 1
ATOM 818 N N . ILE A 1 105 ? -2.132 8.576 8.669 1.00 88.94 105 ILE A N 1
ATOM 819 C CA . ILE A 1 105 ? -2.128 7.412 9.567 1.00 88.94 105 ILE A CA 1
ATOM 820 C C . ILE A 1 105 ? -2.410 7.834 11.011 1.00 88.94 105 ILE A C 1
ATOM 822 O O . ILE A 1 105 ? -3.164 7.151 11.704 1.00 88.94 105 ILE A O 1
ATOM 82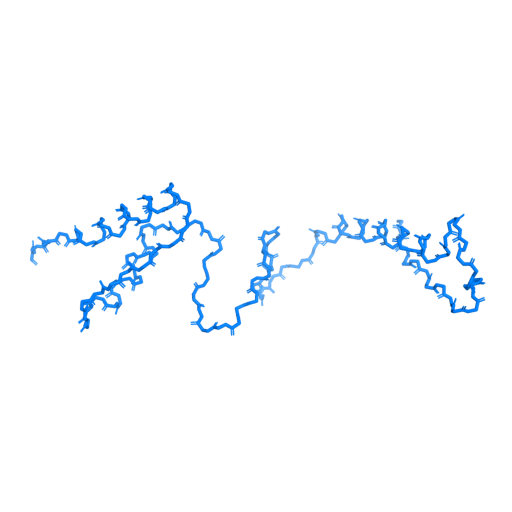6 N N . LYS A 1 106 ? -1.885 8.976 11.470 1.00 88.62 106 LYS A N 1
ATOM 827 C CA . LYS A 1 106 ? -2.191 9.503 12.808 1.00 88.62 106 LYS A CA 1
ATOM 828 C C . LYS A 1 106 ? -3.691 9.746 12.976 1.00 88.62 106 LYS A C 1
ATOM 830 O O . LYS A 1 106 ? -4.264 9.310 13.972 1.00 88.62 106 LYS A O 1
ATOM 835 N N . ASN A 1 107 ? -4.335 10.386 12.000 1.00 88.69 107 ASN A N 1
ATOM 836 C CA . ASN A 1 107 ? -5.781 10.611 12.017 1.00 88.69 107 ASN A CA 1
ATOM 837 C C . ASN A 1 107 ? -6.560 9.292 12.026 1.00 88.69 107 ASN A C 1
ATOM 839 O O . ASN A 1 107 ? -7.562 9.167 12.730 1.00 88.69 107 ASN A O 1
ATOM 843 N N . LEU A 1 108 ? -6.093 8.295 11.276 1.00 87.19 108 LEU A N 1
ATOM 844 C CA . LEU A 1 108 ? -6.714 6.978 11.208 1.00 87.19 108 LEU A CA 1
ATOM 845 C C . LEU A 1 108 ? -6.629 6.215 12.541 1.00 87.19 108 LEU A C 1
ATOM 847 O O . LEU A 1 108 ? -7.635 5.682 13.011 1.00 87.19 108 LEU A O 1
ATOM 851 N N . VAL A 1 109 ? -5.448 6.207 13.168 1.00 85.88 109 VAL A N 1
ATOM 852 C CA . VAL A 1 109 ? -5.204 5.564 14.469 1.00 85.88 109 VAL A CA 1
ATOM 853 C C . VAL A 1 109 ? -5.991 6.272 15.572 1.00 85.88 109 VAL A C 1
ATOM 855 O O . VAL A 1 109 ? -6.655 5.608 16.363 1.00 85.88 109 VAL A O 1
ATOM 858 N N . LEU A 1 110 ? -6.015 7.610 15.591 1.00 84.00 110 LEU A N 1
ATOM 859 C CA . LEU A 1 110 ? -6.811 8.369 16.565 1.00 84.00 110 LEU A CA 1
ATOM 860 C C . LEU A 1 110 ? -8.313 8.080 16.437 1.00 84.00 110 LEU A C 1
ATOM 862 O O . LEU A 1 110 ? -8.981 7.895 17.451 1.00 84.00 110 LEU A O 1
ATOM 866 N N . ARG A 1 111 ? -8.843 7.953 15.213 1.00 83.19 111 ARG A N 1
ATOM 867 C CA . ARG A 1 111 ? -10.235 7.515 14.996 1.00 83.19 111 ARG A CA 1
ATOM 868 C C . ARG A 1 111 ? -10.497 6.087 15.483 1.00 83.19 111 ARG A C 1
ATOM 870 O O . ARG A 1 111 ? -11.643 5.749 15.759 1.00 83.19 111 ARG A O 1
ATOM 877 N N . CYS A 1 112 ? -9.481 5.226 15.542 1.00 74.94 112 CYS A N 1
ATOM 878 C CA . CYS A 1 112 ? -9.616 3.885 16.120 1.00 74.94 112 CYS A CA 1
ATOM 879 C C . CYS A 1 112 ? -9.627 3.938 17.652 1.00 74.94 112 CYS A C 1
ATOM 881 O O . CYS A 1 112 ? -10.378 3.194 18.271 1.00 74.94 112 CYS A O 1
ATOM 883 N N . SER A 1 113 ? -8.854 4.844 18.261 1.00 68.44 113 SER A N 1
ATOM 884 C CA . SER A 1 113 ? -8.894 5.078 19.711 1.00 68.44 113 SER A CA 1
ATOM 885 C C . SER A 1 113 ? -10.230 5.661 20.184 1.00 68.44 113 SER A C 1
ATOM 887 O O . SER A 1 113 ? -10.589 5.492 21.342 1.00 68.44 113 SER A O 1
ATOM 889 N N . MET A 1 114 ? -10.983 6.321 19.298 1.00 54.78 114 MET A N 1
ATOM 890 C CA . MET A 1 114 ? -12.329 6.840 19.571 1.00 54.78 114 MET A CA 1
ATOM 891 C C . MET A 1 114 ? -13.437 5.825 19.246 1.00 54.78 114 MET A C 1
ATOM 893 O O . MET A 1 114 ? -14.527 6.223 18.837 1.00 54.78 114 MET A O 1
ATOM 897 N N . VAL A 1 115 ? -13.187 4.515 19.398 1.00 54.66 115 VAL A N 1
ATOM 898 C CA . VAL A 1 115 ? -14.289 3.542 19.421 1.00 54.66 115 VAL A CA 1
ATOM 899 C C . VAL A 1 115 ? -15.100 3.791 20.688 1.00 54.66 115 VAL A C 1
ATOM 901 O O . VAL A 1 115 ? -14.733 3.411 21.793 1.00 54.66 115 VAL A O 1
ATOM 904 N N . GLU A 1 116 ? -16.180 4.514 20.442 1.00 50.94 116 GLU A N 1
ATOM 905 C CA . GLU A 1 116 ? -17.336 4.814 21.261 1.00 50.94 116 GLU A CA 1
ATOM 906 C C . GLU A 1 116 ? -17.679 3.708 22.267 1.00 50.94 116 GLU A C 1
ATOM 908 O O . GLU A 1 116 ? -17.834 2.539 21.899 1.00 50.94 116 GLU A O 1
ATOM 913 N N . GLU A 1 117 ? -17.902 4.115 23.519 1.00 51.06 117 GLU A N 1
ATOM 914 C CA . GLU A 1 117 ? -18.764 3.410 24.465 1.00 51.06 117 GLU A CA 1
ATOM 915 C C . GLU A 1 117 ? -20.181 3.309 23.869 1.00 51.06 117 GLU A C 1
ATOM 917 O O . GLU A 1 117 ? -21.088 4.052 24.234 1.00 51.06 117 GLU A O 1
ATOM 922 N N . ASN A 1 118 ? -20.394 2.412 22.907 1.00 41.62 118 ASN A N 1
ATOM 923 C CA . ASN A 1 118 ? -21.740 2.000 22.533 1.00 41.62 118 ASN A CA 1
ATOM 924 C C . ASN A 1 118 ? -22.213 1.002 23.588 1.00 41.62 118 ASN A C 1
ATOM 926 O O . ASN A 1 118 ? -22.072 -0.212 23.442 1.00 41.62 118 ASN A O 1
ATOM 930 N N . GLY A 1 119 ? -22.731 1.560 24.681 1.00 47.12 119 GLY A N 1
ATOM 931 C CA . GLY A 1 119 ? -23.610 0.850 25.589 1.00 47.12 119 GLY A CA 1
ATOM 932 C C . GLY A 1 119 ? -24.899 0.457 24.872 1.00 47.12 119 GLY A C 1
ATOM 933 O O . GLY A 1 119 ? -25.582 1.305 24.297 1.00 47.12 119 GLY A O 1
ATOM 934 N N . ALA A 1 120 ? -25.215 -0.831 24.938 1.00 33.28 120 ALA A N 1
ATOM 935 C CA . ALA A 1 120 ? -26.565 -1.380 24.904 1.00 33.28 120 ALA A CA 1
ATOM 936 C C . ALA A 1 120 ? -26.548 -2.725 25.638 1.00 33.28 120 ALA A C 1
ATOM 938 O O . ALA A 1 120 ? -25.688 -3.566 25.290 1.00 33.28 120 ALA A O 1
#

InterPro domains:
  IPR019180 Oxidoreductase-like, N-terminal [PF09791] (5-40)

Sequence (120 aa):
METEPPAKPDESDCCNSGCNPCILDVYEEQLKKYKREIKSSAASAATANCILPTRDSVDISVKYNEIVHTKKLEYDDIKTYLKDKYETTNVNVLICGSDNFMEDIKNLVLRCSMVEENGA

Secondary structure (DSSP, 8-state):
--PPPPPPPPGGG--SS--SS-HHHHHHHHHHHHHHHHHHH--S---SSS----TT-------SS----SSPPPHHHHHHHHHHHHTTS-------S-HHHHHHHHHHHHHHHT------